Protein AF-A0A4Q9Q1R9-F1 (afdb_monomer_lite)

Organism: NCBI:txid114155

InterPro domains:
  IPR029063 S-adenosyl-L-methionine-dependent methyltransferase superfamily [G3DSA:3.40.50.150] (1-69)

Sequence (69 aa):
WEALPPNTIFVDVGSAQGSVALHVLRHVYAKNPTFKTFCQDLEGPIQSARLFWQDGLPEALADGRVELQ

Structure (mmCIF, N/CA/C/O backbone):
data_AF-A0A4Q9Q1R9-F1
#
_entry.id   AF-A0A4Q9Q1R9-F1
#
loop_
_atom_site.group_PDB
_atom_site.id
_atom_site.type_symbol
_atom_site.label_atom_id
_atom_site.label_alt_id
_atom_site.label_comp_id
_atom_site.label_asym_id
_atom_site.label_entity_id
_atom_site.label_seq_id
_atom_site.pdbx_PDB_ins_code
_atom_site.Cartn_x
_atom_site.Cartn_y
_atom_site.Cartn_z
_atom_site.occupancy
_atom_site.B_iso_or_equiv
_atom_site.auth_seq_id
_atom_site.auth_comp_id
_atom_site.auth_asym_id
_atom_site.auth_atom_id
_atom_site.pdbx_PDB_model_num
ATOM 1 N N . TRP A 1 1 ? 9.031 8.383 -7.486 1.00 81.38 1 TRP A N 1
ATOM 2 C CA . TRP A 1 1 ? 9.029 7.038 -6.878 1.00 81.38 1 TRP A CA 1
ATOM 3 C C . TRP A 1 1 ? 9.712 5.980 -7.748 1.00 81.38 1 TRP A C 1
ATOM 5 O O . TRP A 1 1 ? 10.280 5.049 -7.203 1.00 81.38 1 TRP A O 1
ATOM 15 N N . GLU A 1 2 ? 9.729 6.121 -9.078 1.00 83.50 2 GLU A N 1
ATOM 16 C CA . GLU A 1 2 ? 10.291 5.106 -9.995 1.00 83.50 2 GLU A CA 1
ATOM 17 C C . GLU A 1 2 ? 11.817 4.955 -9.937 1.00 83.50 2 GLU A C 1
ATOM 19 O O . GLU A 1 2 ? 12.328 3.866 -10.153 1.00 83.50 2 GLU A O 1
ATOM 24 N N . ALA A 1 3 ? 12.541 6.026 -9.605 1.00 89.50 3 ALA A N 1
ATOM 25 C CA . ALA A 1 3 ? 13.997 5.997 -9.462 1.00 89.50 3 ALA A CA 1
ATOM 26 C C . ALA A 1 3 ? 14.474 5.468 -8.093 1.00 89.50 3 ALA A C 1
ATOM 28 O O . ALA A 1 3 ? 15.670 5.496 -7.810 1.00 89.50 3 ALA A O 1
ATOM 29 N N . LEU A 1 4 ? 13.554 5.043 -7.216 1.00 90.75 4 LEU A N 1
ATOM 30 C CA . LEU A 1 4 ? 13.928 4.486 -5.920 1.00 90.75 4 LEU A CA 1
ATOM 31 C C . LEU A 1 4 ? 14.614 3.127 -6.106 1.00 90.75 4 LEU A C 1
ATOM 33 O O . LEU A 1 4 ? 14.194 2.351 -6.969 1.00 90.75 4 LEU A O 1
ATOM 37 N N . PRO A 1 5 ? 15.619 2.803 -5.276 1.00 93.62 5 PRO A N 1
ATOM 38 C CA . PRO A 1 5 ? 16.242 1.491 -5.306 1.00 93.62 5 PRO A CA 1
ATOM 39 C C . PRO A 1 5 ? 15.218 0.355 -5.125 1.00 93.62 5 PRO A C 1
ATOM 41 O O . PRO A 1 5 ? 14.204 0.5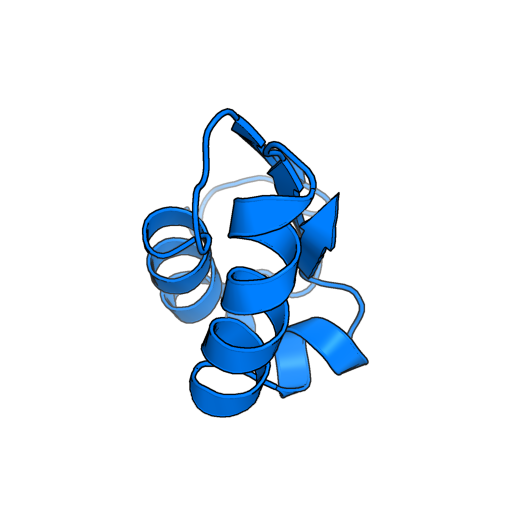31 -4.432 1.00 93.62 5 PRO A O 1
ATOM 44 N N . PRO A 1 6 ? 15.477 -0.833 -5.696 1.00 91.62 6 PRO A N 1
ATOM 45 C CA . PRO A 1 6 ? 14.726 -2.039 -5.369 1.00 91.62 6 PRO A CA 1
ATOM 46 C C . PRO A 1 6 ? 14.695 -2.286 -3.856 1.00 91.62 6 PRO A C 1
ATOM 48 O O . PRO A 1 6 ? 15.631 -1.925 -3.144 1.00 91.62 6 PRO A O 1
ATOM 51 N N . ASN A 1 7 ? 13.640 -2.941 -3.373 1.00 95.19 7 ASN A N 1
ATOM 52 C CA . ASN A 1 7 ? 13.412 -3.247 -1.954 1.00 95.19 7 ASN A CA 1
ATOM 53 C C . ASN A 1 7 ? 13.251 -2.006 -1.058 1.00 95.19 7 ASN A C 1
ATOM 55 O O . ASN A 1 7 ? 13.390 -2.102 0.161 1.00 95.19 7 ASN A O 1
ATOM 59 N N . THR A 1 8 ? 12.952 -0.841 -1.639 1.00 95.75 8 THR A N 1
ATOM 60 C CA . THR A 1 8 ? 12.573 0.336 -0.852 1.00 95.75 8 THR A CA 1
ATOM 61 C C . THR A 1 8 ? 11.270 0.064 -0.100 1.00 95.75 8 THR A C 1
ATOM 63 O O . THR A 1 8 ? 10.306 -0.455 -0.669 1.00 95.75 8 THR A O 1
ATOM 66 N N . ILE A 1 9 ? 11.244 0.464 1.169 1.00 96.44 9 ILE A N 1
ATOM 67 C CA . ILE A 1 9 ? 10.063 0.431 2.026 1.00 96.44 9 ILE A CA 1
ATOM 68 C C . ILE A 1 9 ? 9.619 1.870 2.284 1.00 96.44 9 ILE A C 1
ATOM 70 O O . ILE A 1 9 ? 10.413 2.697 2.732 1.00 96.44 9 ILE A O 1
ATOM 74 N N . PHE A 1 10 ? 8.351 2.160 2.010 1.00 96.25 10 PHE A N 1
ATOM 75 C CA . PHE A 1 10 ? 7.692 3.398 2.408 1.00 96.25 10 PHE A CA 1
ATOM 76 C C . PHE A 1 10 ? 6.831 3.144 3.649 1.00 96.25 10 PHE A C 1
ATOM 78 O O . PHE A 1 10 ? 6.098 2.162 3.705 1.00 96.25 10 PHE A O 1
ATOM 85 N N . VAL A 1 11 ? 6.934 4.007 4.655 1.00 97.56 11 VAL A N 1
ATOM 86 C CA . VAL A 1 11 ? 6.123 3.920 5.874 1.00 97.56 11 VAL A CA 1
ATOM 87 C C . VAL A 1 11 ? 5.288 5.190 5.971 1.00 97.56 11 VAL A C 1
ATOM 89 O O . VAL A 1 11 ? 5.839 6.288 6.032 1.00 97.56 11 VAL A O 1
ATOM 92 N N . ASP A 1 12 ? 3.971 5.022 5.949 1.00 97.19 12 ASP A N 1
ATOM 93 C CA . ASP A 1 12 ? 2.969 6.080 6.046 1.00 97.19 12 ASP A CA 1
ATOM 94 C C . ASP A 1 12 ? 2.380 6.055 7.466 1.00 97.19 12 ASP A C 1
ATOM 96 O O . ASP A 1 12 ? 1.682 5.109 7.834 1.00 97.19 12 ASP A O 1
ATOM 100 N N . VAL A 1 13 ? 2.731 7.046 8.291 1.00 97.38 13 VAL A N 1
ATOM 101 C CA . VAL A 1 13 ? 2.382 7.110 9.722 1.00 97.38 13 VAL A CA 1
ATOM 102 C C . VAL A 1 13 ? 1.233 8.088 9.927 1.00 97.38 13 VAL A C 1
ATOM 104 O O . VAL A 1 13 ? 1.328 9.241 9.512 1.00 97.38 13 VAL A O 1
ATOM 107 N N . GLY A 1 14 ? 0.171 7.651 10.607 1.00 96.81 14 GLY A N 1
ATOM 108 C CA . GLY A 1 14 ? -1.084 8.407 10.635 1.00 96.81 14 GLY A CA 1
ATOM 109 C C . GLY A 1 14 ? -1.784 8.343 9.277 1.00 96.81 14 GLY A C 1
ATOM 110 O O . GLY A 1 14 ? -2.323 9.339 8.792 1.00 96.81 14 GLY A O 1
ATOM 111 N N . SER A 1 15 ? -1.688 7.180 8.629 1.00 96.75 15 SER A N 1
ATOM 112 C CA . SER A 1 15 ? -2.102 6.976 7.239 1.00 96.75 15 SER A CA 1
ATOM 113 C C . SER A 1 15 ? -3.619 7.013 7.030 1.00 96.75 15 SER A C 1
ATOM 115 O O . SER A 1 15 ? -4.087 7.092 5.890 1.00 96.75 15 SER A O 1
ATOM 117 N N . ALA A 1 16 ? -4.403 6.956 8.107 1.00 95.81 16 ALA A N 1
ATOM 118 C CA . ALA A 1 16 ? -5.832 6.700 8.109 1.00 95.81 16 ALA A CA 1
ATOM 119 C C . ALA A 1 16 ? -6.170 5.460 7.262 1.00 95.81 16 ALA A C 1
ATOM 121 O O . ALA A 1 16 ? -5.907 4.334 7.667 1.00 95.81 16 ALA A O 1
ATOM 122 N N . GLN A 1 17 ? -6.721 5.661 6.062 1.00 95.88 17 GLN A N 1
ATOM 123 C CA . GLN A 1 17 ? -7.020 4.580 5.116 1.00 95.88 17 GLN A CA 1
ATOM 124 C C . GLN A 1 17 ? -5.885 4.291 4.110 1.00 95.88 17 GLN A C 1
ATOM 126 O O . GLN A 1 17 ? -6.013 3.402 3.275 1.00 95.88 17 GLN A O 1
ATOM 131 N N . GLY A 1 18 ? -4.782 5.043 4.147 1.00 96.69 18 GLY A N 1
ATOM 132 C CA . GLY A 1 18 ? -3.622 4.866 3.267 1.00 96.69 18 GLY A CA 1
ATOM 133 C C . GLY A 1 18 ? -3.818 5.400 1.846 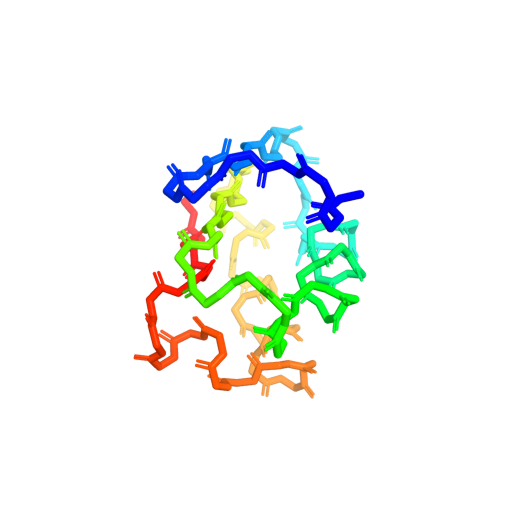1.00 96.69 18 GLY A C 1
ATOM 134 O O . GLY A 1 18 ? -3.293 4.832 0.892 1.00 96.69 18 GLY A O 1
ATOM 135 N N . SER A 1 19 ? -4.579 6.484 1.662 1.00 97.06 19 SER A N 1
ATOM 136 C CA . SER A 1 19 ? -4.869 7.042 0.328 1.00 97.06 19 SER A CA 1
ATOM 137 C C . SER A 1 19 ? -3.621 7.546 -0.407 1.00 97.06 19 SER A C 1
ATOM 139 O O . SER A 1 19 ? -3.508 7.372 -1.624 1.00 97.06 19 SER A O 1
ATOM 141 N N . VAL A 1 20 ? -2.663 8.127 0.322 1.00 97.06 20 VAL A N 1
ATOM 142 C CA . VAL A 1 20 ? -1.375 8.572 -0.230 1.00 97.06 20 VAL A CA 1
ATOM 143 C C . VAL A 1 20 ? -0.539 7.366 -0.643 1.00 97.06 20 VAL A C 1
ATOM 145 O O . VAL A 1 20 ? -0.100 7.292 -1.792 1.00 97.06 20 VAL A O 1
ATOM 148 N N . ALA A 1 21 ? -0.380 6.388 0.250 1.00 97.31 21 ALA A N 1
ATOM 149 C CA . ALA A 1 21 ? 0.311 5.140 -0.049 1.00 97.31 21 ALA A CA 1
ATOM 150 C C . ALA A 1 21 ? -0.299 4.399 -1.252 1.00 97.31 21 ALA A C 1
ATOM 152 O O . ALA A 1 21 ? 0.444 3.945 -2.122 1.00 97.31 21 ALA A O 1
ATOM 153 N N . LEU A 1 22 ? -1.629 4.357 -1.379 1.00 97.62 22 LEU A N 1
ATOM 154 C CA . LEU A 1 22 ? -2.308 3.778 -2.541 1.00 97.62 22 LEU A CA 1
ATOM 155 C C . LEU A 1 22 ? -1.966 4.525 -3.836 1.00 97.62 22 LEU A C 1
ATOM 157 O O . LEU A 1 22 ? -1.652 3.896 -4.849 1.00 97.62 22 LEU A O 1
ATOM 161 N N . HIS A 1 23 ? -2.013 5.861 -3.820 1.00 97.06 23 HIS A N 1
ATOM 162 C CA . HIS A 1 23 ? -1.659 6.679 -4.982 1.00 97.06 23 HIS A CA 1
ATOM 163 C C . HIS A 1 23 ? -0.219 6.414 -5.439 1.00 97.06 23 HIS A C 1
ATOM 165 O O . HIS A 1 23 ? 0.033 6.182 -6.624 1.00 97.06 23 HIS A O 1
ATOM 171 N N . VAL A 1 24 ? 0.716 6.394 -4.487 1.00 95.94 24 VAL A N 1
ATOM 172 C CA . VAL A 1 24 ? 2.127 6.095 -4.737 1.00 95.94 24 VAL A CA 1
ATOM 173 C C . VAL A 1 24 ? 2.291 4.693 -5.310 1.00 95.94 24 VAL A C 1
ATOM 175 O O . VAL A 1 24 ? 2.918 4.528 -6.359 1.00 95.94 24 VAL A O 1
ATOM 178 N N . LEU A 1 25 ? 1.711 3.689 -4.647 1.00 95.94 25 LEU A N 1
ATOM 179 C CA . LEU A 1 25 ? 1.905 2.290 -4.997 1.00 95.94 25 LEU A CA 1
ATOM 180 C C . LEU A 1 25 ? 1.332 1.976 -6.382 1.00 95.94 25 LEU A C 1
ATOM 182 O O . LEU A 1 25 ? 2.012 1.319 -7.165 1.00 95.94 25 LEU A O 1
ATOM 186 N N . ARG A 1 26 ? 0.163 2.526 -6.743 1.00 95.88 26 ARG A N 1
ATOM 187 C CA . ARG A 1 26 ? -0.398 2.420 -8.105 1.00 95.88 26 ARG A CA 1
ATOM 188 C C . ARG A 1 26 ? 0.558 2.950 -9.172 1.00 95.88 26 ARG A C 1
ATOM 190 O O . ARG A 1 26 ? 0.687 2.351 -10.235 1.00 95.88 26 ARG A O 1
ATOM 197 N N . HIS A 1 27 ? 1.242 4.057 -8.892 1.00 94.31 27 HIS A N 1
ATOM 198 C CA . HIS A 1 27 ? 2.149 4.676 -9.855 1.00 94.31 27 HIS A CA 1
ATOM 199 C C . HIS A 1 27 ? 3.423 3.850 -10.085 1.00 94.31 27 HIS A C 1
ATOM 201 O O . HIS A 1 27 ? 3.947 3.813 -11.198 1.00 94.31 27 HIS A O 1
ATOM 207 N N . VAL A 1 28 ? 3.914 3.159 -9.051 1.00 94.69 28 VAL A N 1
ATOM 208 C CA . VAL A 1 28 ? 5.143 2.351 -9.144 1.00 94.69 28 VAL A CA 1
ATOM 209 C C . VAL A 1 28 ? 4.917 0.855 -9.282 1.00 94.69 28 VAL A C 1
ATOM 211 O O . VAL A 1 28 ? 5.898 0.132 -9.450 1.00 94.69 28 VAL A O 1
ATOM 214 N N . TYR A 1 29 ? 3.671 0.379 -9.247 1.00 94.56 29 TYR A N 1
ATOM 215 C CA . TYR A 1 29 ? 3.359 -1.045 -9.126 1.00 94.56 29 TYR A CA 1
ATOM 216 C C . TYR A 1 29 ? 4.091 -1.893 -10.169 1.00 94.56 29 TYR A C 1
ATOM 218 O O . TYR A 1 29 ? 4.873 -2.775 -9.821 1.00 94.56 29 TYR A O 1
ATOM 226 N N . ALA A 1 30 ? 3.914 -1.562 -11.448 1.00 93.94 30 ALA A N 1
ATOM 227 C CA . ALA A 1 30 ? 4.525 -2.292 -12.556 1.00 93.94 30 ALA A CA 1
ATOM 228 C C . ALA A 1 30 ? 6.031 -2.017 -12.719 1.00 93.94 30 ALA A C 1
ATOM 230 O O . ALA A 1 30 ? 6.739 -2.802 -13.341 1.00 93.94 30 ALA A O 1
ATOM 231 N N . LYS A 1 31 ? 6.525 -0.891 -12.193 1.00 94.00 31 LYS A N 1
ATOM 232 C CA . LYS A 1 31 ? 7.878 -0.384 -12.472 1.00 94.00 31 LYS A CA 1
ATOM 233 C C . LYS A 1 31 ? 8.897 -0.780 -11.411 1.00 94.00 31 LYS A C 1
ATOM 235 O O . LYS A 1 31 ? 10.075 -0.921 -11.715 1.00 94.00 31 LYS A O 1
ATOM 240 N N . ASN A 1 32 ? 8.451 -0.957 -10.172 1.00 95.06 32 ASN A N 1
ATOM 241 C CA . ASN A 1 32 ? 9.291 -1.373 -9.060 1.00 95.06 32 ASN A CA 1
ATOM 242 C C . ASN A 1 32 ? 8.567 -2.476 -8.270 1.00 95.06 32 ASN A C 1
ATOM 244 O O . ASN A 1 32 ? 7.883 -2.166 -7.295 1.00 95.06 32 ASN A O 1
ATOM 248 N N . PRO A 1 33 ? 8.668 -3.754 -8.685 1.00 94.12 33 PRO A N 1
ATOM 249 C CA . PRO A 1 33 ? 7.898 -4.857 -8.098 1.00 94.12 33 PRO A CA 1
ATOM 250 C C . PRO A 1 33 ? 8.281 -5.169 -6.646 1.00 94.12 33 PRO A C 1
ATOM 252 O O . PRO A 1 33 ? 7.523 -5.821 -5.938 1.00 94.12 33 PRO A O 1
ATOM 255 N N . THR A 1 34 ? 9.436 -4.687 -6.184 1.00 95.75 34 THR A N 1
ATOM 256 C CA . THR A 1 34 ? 9.927 -4.904 -4.818 1.00 95.75 34 THR A CA 1
ATOM 257 C C . THR A 1 34 ? 9.636 -3.736 -3.878 1.00 95.75 34 THR A C 1
ATOM 259 O O . THR A 1 34 ? 9.947 -3.822 -2.692 1.00 95.75 34 THR A O 1
ATOM 262 N N . PHE A 1 35 ? 9.027 -2.653 -4.374 1.00 96.62 35 PHE A N 1
ATOM 263 C CA . PHE A 1 35 ? 8.577 -1.553 -3.528 1.00 96.62 35 PHE A CA 1
ATOM 264 C C . PHE A 1 35 ? 7.397 -1.996 -2.659 1.00 96.62 35 PHE A C 1
ATOM 266 O O . PHE A 1 35 ? 6.389 -2.489 -3.188 1.00 96.62 35 PHE A O 1
ATOM 273 N N . LYS A 1 36 ? 7.523 -1.770 -1.348 1.00 96.88 36 LYS A N 1
ATOM 274 C CA . LYS A 1 36 ? 6.512 -2.092 -0.335 1.00 96.88 36 LYS A CA 1
ATOM 275 C C . LYS A 1 36 ? 6.105 -0.856 0.451 1.00 96.88 36 LYS A C 1
ATOM 277 O O . LYS A 1 36 ? 6.909 0.060 0.626 1.00 96.88 36 LYS A O 1
ATOM 282 N N . THR A 1 37 ? 4.884 -0.870 0.968 1.00 97.56 37 THR A N 1
ATOM 283 C CA . THR A 1 37 ? 4.380 0.170 1.858 1.00 97.56 37 THR A CA 1
ATOM 284 C C . THR A 1 37 ? 3.818 -0.416 3.150 1.00 97.56 37 THR A C 1
ATOM 286 O O . THR A 1 37 ? 3.169 -1.458 3.128 1.00 97.56 37 THR A O 1
ATOM 289 N N . PHE A 1 38 ? 4.040 0.272 4.264 1.00 97.81 38 PHE A N 1
ATOM 290 C CA . PHE A 1 38 ? 3.365 0.027 5.537 1.00 97.81 38 PHE A CA 1
ATOM 291 C C . PHE A 1 38 ? 2.484 1.231 5.838 1.00 97.81 38 PHE A C 1
ATOM 293 O O . PHE A 1 38 ? 2.978 2.358 5.863 1.00 97.81 38 PHE A O 1
ATOM 300 N N . CYS A 1 39 ? 1.195 0.999 6.043 1.00 97.88 39 CYS A N 1
ATOM 301 C CA . CYS A 1 39 ? 0.254 2.010 6.501 1.00 97.88 39 CYS A CA 1
ATOM 302 C C . CYS A 1 39 ? 0.009 1.771 7.984 1.00 97.88 39 CYS A C 1
ATOM 304 O O . CYS A 1 39 ? -0.532 0.728 8.350 1.00 97.88 39 CYS A O 1
ATOM 306 N N . GLN A 1 40 ? 0.455 2.718 8.805 1.00 97.75 40 GLN A N 1
ATOM 307 C CA . GLN A 1 40 ? 0.364 2.652 10.255 1.00 97.75 40 GLN A CA 1
ATOM 308 C C . GLN A 1 40 ? -0.665 3.652 10.764 1.00 97.75 40 GLN A C 1
ATOM 310 O O . GLN A 1 40 ? -0.598 4.844 10.435 1.00 97.75 40 GLN A O 1
ATOM 315 N N . ASP A 1 41 ? -1.611 3.173 11.562 1.00 97.56 41 ASP A N 1
ATOM 316 C CA . ASP A 1 41 ? -2.580 4.014 12.259 1.00 97.56 41 ASP A CA 1
ATOM 317 C C . ASP A 1 41 ? -3.138 3.304 13.506 1.00 97.56 41 ASP A C 1
ATOM 319 O O . ASP A 1 41 ? -2.711 2.219 13.886 1.00 97.56 41 ASP A O 1
ATOM 323 N N . LEU A 1 42 ? -4.085 3.939 14.188 1.00 95.81 42 LEU A N 1
ATOM 324 C CA . LEU A 1 42 ? -4.855 3.315 15.250 1.00 95.81 42 LEU A CA 1
ATOM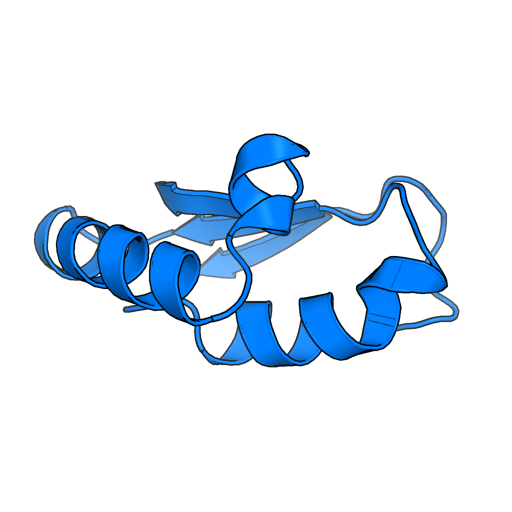 325 C C . LEU A 1 42 ? -5.776 2.224 14.682 1.00 95.81 42 LEU A C 1
ATOM 327 O O . LEU A 1 42 ? -6.167 2.230 13.514 1.00 95.81 42 LEU A O 1
ATOM 331 N N . GLU A 1 43 ? -6.208 1.317 15.556 1.00 89.88 43 GLU A N 1
ATOM 332 C CA . GLU A 1 43 ? -6.998 0.143 15.170 1.00 89.88 43 GLU A CA 1
ATOM 333 C C . GLU A 1 43 ? -8.293 0.490 14.410 1.00 89.88 43 GLU A C 1
ATOM 335 O O . GLU A 1 43 ? -8.663 -0.207 13.466 1.00 89.88 43 GLU A O 1
ATOM 340 N N . GLY A 1 44 ? -8.958 1.596 14.767 1.00 91.25 44 GLY A N 1
ATOM 341 C CA . GLY A 1 44 ? -10.172 2.060 14.086 1.00 91.25 44 GLY A CA 1
ATOM 342 C C . GLY A 1 44 ? -9.945 2.356 12.593 1.00 91.25 44 GLY A C 1
ATOM 343 O O . GLY A 1 44 ? -10.557 1.698 11.748 1.00 91.25 44 GLY A O 1
ATOM 344 N N . PRO A 1 45 ? -9.069 3.313 12.239 1.00 92.69 45 PRO A N 1
ATOM 345 C CA . PRO A 1 45 ? -8.716 3.594 10.845 1.00 92.69 45 PRO A CA 1
ATOM 346 C C . PRO A 1 45 ? -8.159 2.395 10.061 1.00 92.69 45 PRO A C 1
ATOM 348 O O . PRO A 1 45 ? -8.459 2.249 8.878 1.00 92.69 45 PRO A O 1
ATOM 351 N N . ILE A 1 46 ? -7.425 1.480 10.700 1.00 93.00 46 ILE A N 1
ATOM 352 C CA . ILE A 1 46 ? -6.900 0.286 10.016 1.00 93.00 46 ILE A CA 1
ATOM 353 C C . ILE A 1 46 ? -8.010 -0.660 9.539 1.00 93.00 46 ILE A C 1
ATOM 355 O O . ILE A 1 46 ? -7.884 -1.289 8.483 1.00 93.00 46 ILE A O 1
ATOM 359 N N . GLN A 1 47 ? -9.134 -0.747 10.255 1.00 91.44 47 GLN A N 1
ATOM 360 C CA . GLN A 1 47 ? -10.278 -1.542 9.801 1.00 91.44 47 GLN A CA 1
ATOM 361 C C . GLN A 1 47 ? -10.894 -0.977 8.514 1.00 91.44 47 GLN A C 1
ATOM 363 O O . GLN A 1 47 ? -11.171 -1.741 7.586 1.00 91.44 47 GLN A O 1
ATOM 368 N N . SER A 1 48 ? -11.061 0.347 8.416 1.00 92.69 48 SER A N 1
ATOM 369 C CA . SER A 1 48 ? -11.569 0.979 7.191 1.00 92.69 48 SER A CA 1
ATOM 370 C C . SER A 1 48 ? -10.541 0.951 6.055 1.00 92.69 48 SER A C 1
ATOM 372 O O . SER A 1 48 ? -10.927 0.776 4.897 1.00 92.69 48 SER A O 1
ATOM 374 N N . ALA A 1 49 ? -9.242 1.010 6.371 1.00 95.88 49 ALA A N 1
ATOM 375 C CA . ALA A 1 49 ? -8.167 0.843 5.397 1.00 95.88 49 ALA A CA 1
ATOM 376 C C . ALA A 1 49 ? -8.274 -0.501 4.660 1.00 95.88 49 ALA A C 1
ATOM 378 O O . ALA A 1 49 ? -8.152 -0.544 3.439 1.00 95.88 49 ALA A O 1
ATOM 379 N N . ARG A 1 50 ? -8.568 -1.607 5.359 1.00 94.44 50 ARG A N 1
ATOM 380 C CA . ARG A 1 50 ? -8.686 -2.933 4.716 1.00 94.44 50 ARG A CA 1
ATOM 381 C C . ARG A 1 50 ? -9.720 -2.946 3.592 1.00 94.44 50 ARG A C 1
ATOM 383 O O . ARG A 1 50 ? -9.417 -3.453 2.516 1.00 94.44 50 ARG A O 1
ATOM 390 N N . LEU A 1 51 ? -10.895 -2.360 3.820 1.00 95.19 51 LEU A N 1
ATOM 391 C CA . LEU A 1 51 ? -11.942 -2.246 2.799 1.00 95.19 51 LEU A CA 1
ATOM 392 C C . LEU A 1 51 ? -1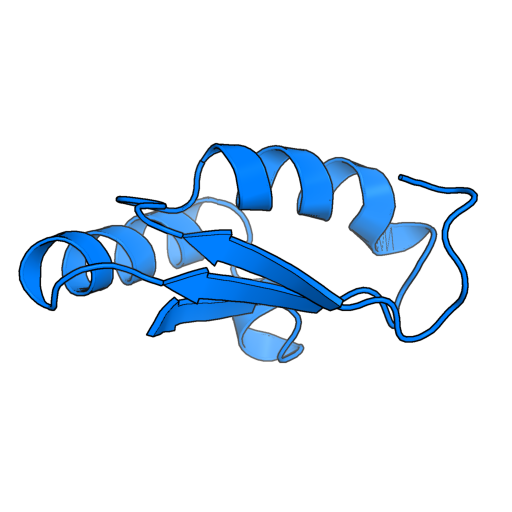1.500 -1.322 1.657 1.00 95.19 51 LEU A C 1
ATOM 394 O O . LEU A 1 51 ? -11.582 -1.693 0.491 1.00 95.19 51 LEU A O 1
ATOM 398 N N . PHE A 1 52 ? -10.934 -0.159 1.993 1.00 97.25 52 PHE A N 1
ATOM 399 C CA . PHE A 1 52 ? -10.425 0.798 1.009 1.00 97.25 52 PHE A CA 1
ATOM 400 C C . PHE A 1 52 ? -9.380 0.181 0.061 1.00 97.25 52 PHE A C 1
ATOM 402 O O . PHE A 1 52 ? -9.403 0.426 -1.145 1.00 97.25 52 PHE A O 1
ATOM 409 N N . TRP A 1 53 ? -8.474 -0.644 0.588 1.00 97.50 53 TRP A N 1
ATOM 410 C CA . TRP A 1 53 ? -7.440 -1.311 -0.202 1.00 97.50 53 TRP A CA 1
ATOM 411 C C . TRP A 1 53 ? -7.964 -2.508 -0.998 1.00 97.50 53 TRP A C 1
ATOM 413 O O . TRP A 1 53 ? -7.494 -2.723 -2.114 1.00 97.50 53 TRP A O 1
ATOM 423 N N . GLN A 1 54 ? -8.947 -3.247 -0.474 1.00 96.81 54 GLN A N 1
ATOM 424 C CA . GLN A 1 54 ? -9.631 -4.306 -1.227 1.00 96.81 54 GLN A CA 1
ATOM 425 C C . GLN A 1 54 ? -10.342 -3.752 -2.469 1.00 96.81 54 GLN A C 1
ATOM 427 O O . GLN A 1 54 ? -10.284 -4.378 -3.524 1.00 96.81 54 GLN A O 1
ATOM 432 N N . ASP A 1 55 ? -10.934 -2.560 -2.373 1.00 96.94 55 ASP A N 1
ATOM 433 C CA . ASP A 1 55 ? -11.595 -1.903 -3.506 1.00 96.94 55 ASP A CA 1
ATOM 434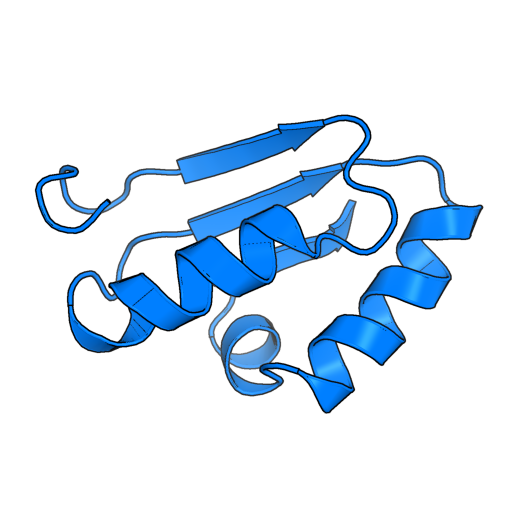 C C . ASP A 1 55 ? -10.598 -1.189 -4.438 1.00 96.94 55 ASP A C 1
ATOM 436 O O . ASP A 1 55 ? -10.813 -1.074 -5.646 1.00 96.94 55 ASP A O 1
ATOM 440 N N . GLY A 1 56 ? -9.507 -0.661 -3.878 1.00 96.62 56 GLY A N 1
ATOM 441 C CA . GLY A 1 56 ? -8.559 0.182 -4.598 1.00 96.62 56 GLY A CA 1
ATOM 442 C C . GLY A 1 56 ? -7.463 -0.577 -5.348 1.00 96.62 56 GLY A C 1
ATOM 443 O O . GLY A 1 56 ? -7.128 -0.210 -6.478 1.00 96.62 56 GLY A O 1
ATOM 444 N N . LEU A 1 57 ? -6.837 -1.564 -4.712 1.00 97.00 57 LEU A N 1
ATOM 445 C CA . LEU A 1 57 ? -5.708 -2.309 -5.276 1.00 97.00 57 LEU A CA 1
ATOM 446 C C . LEU A 1 57 ? -5.558 -3.656 -4.546 1.00 97.00 57 LEU A C 1
ATOM 448 O O . LEU A 1 57 ? -4.598 -3.839 -3.787 1.00 97.00 57 LEU A O 1
ATOM 452 N N . PRO A 1 58 ? -6.519 -4.583 -4.714 1.00 97.25 58 PRO A N 1
ATOM 453 C CA . PRO A 1 58 ? -6.548 -5.845 -3.975 1.00 97.25 58 PRO A CA 1
ATOM 454 C C . PRO A 1 58 ? -5.299 -6.706 -4.205 1.00 97.25 58 PRO A C 1
ATOM 456 O O . PRO A 1 58 ? -4.858 -7.411 -3.298 1.00 97.25 58 PRO A O 1
ATOM 459 N N . GLU A 1 59 ? -4.679 -6.620 -5.382 1.00 97.25 59 GLU A N 1
ATOM 460 C CA . GLU A 1 59 ? -3.431 -7.311 -5.696 1.00 97.25 59 GLU A CA 1
ATOM 461 C C . GLU A 1 59 ? -2.273 -6.874 -4.794 1.00 97.25 59 GLU A C 1
ATOM 463 O O . GLU A 1 59 ? -1.437 -7.698 -4.448 1.00 97.25 59 GLU A O 1
ATOM 468 N N . ALA A 1 60 ? -2.247 -5.626 -4.312 1.00 97.06 60 ALA A N 1
ATOM 469 C CA . ALA A 1 60 ? -1.189 -5.176 -3.412 1.00 97.06 60 ALA A CA 1
ATOM 470 C C . ALA A 1 60 ? -1.243 -5.884 -2.055 1.00 97.06 60 ALA A C 1
ATOM 472 O O . ALA A 1 60 ? -0.200 -6.095 -1.432 1.00 97.06 60 ALA A O 1
ATOM 473 N N . LEU A 1 61 ? -2.450 -6.238 -1.599 1.00 96.25 61 LEU A N 1
ATOM 474 C CA . LEU A 1 61 ? -2.651 -7.035 -0.390 1.00 96.25 61 LEU A CA 1
ATOM 475 C C . LEU A 1 61 ? -2.212 -8.484 -0.635 1.00 96.25 61 LEU A C 1
ATOM 477 O O . LEU A 1 61 ? -1.502 -9.052 0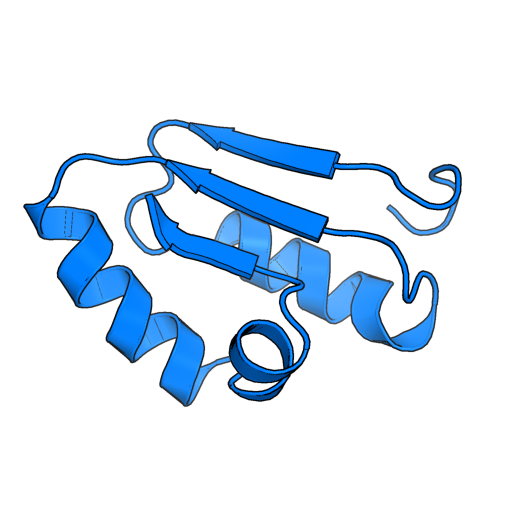.191 1.00 96.25 61 LEU A O 1
ATOM 481 N N . ALA A 1 62 ? -2.593 -9.062 -1.779 1.00 96.19 62 ALA A N 1
ATOM 482 C CA . ALA A 1 62 ? -2.226 -10.429 -2.151 1.00 96.19 62 ALA A CA 1
ATOM 483 C C . ALA A 1 62 ? -0.708 -10.601 -2.345 1.00 96.19 62 ALA A C 1
ATOM 485 O O . ALA A 1 62 ? -0.126 -11.574 -1.869 1.00 96.19 62 ALA A O 1
ATOM 486 N N . ASP A 1 63 ? -0.061 -9.623 -2.977 1.00 96.88 63 ASP A N 1
ATOM 487 C CA . ASP A 1 63 ? 1.372 -9.622 -3.276 1.00 96.88 63 ASP A CA 1
ATOM 488 C C . ASP A 1 63 ? 2.230 -9.210 -2.061 1.00 96.88 63 ASP A C 1
ATOM 490 O O . ASP A 1 63 ? 3.461 -9.168 -2.146 1.00 96.88 63 ASP A O 1
ATOM 494 N N . GLY A 1 64 ? 1.611 -8.868 -0.921 1.00 96.62 64 GLY A N 1
ATOM 495 C CA . GLY A 1 64 ? 2.322 -8.403 0.276 1.00 96.62 64 GLY A CA 1
ATOM 496 C C . GLY A 1 64 ? 3.096 -7.101 0.044 1.00 96.62 64 GLY A C 1
ATOM 497 O O . GLY A 1 64 ? 4.188 -6.900 0.588 1.00 96.62 64 GLY A O 1
ATOM 498 N N . ARG A 1 65 ? 2.561 -6.237 -0.824 1.00 96.88 65 ARG A N 1
ATOM 499 C CA . ARG A 1 65 ? 3.129 -4.930 -1.181 1.00 96.88 65 ARG A CA 1
ATOM 500 C C . ARG A 1 65 ? 2.555 -3.782 -0.369 1.00 96.88 65 ARG A C 1
ATOM 502 O O . ARG A 1 65 ? 3.158 -2.710 -0.347 1.00 96.88 65 ARG A O 1
ATOM 509 N N . VAL A 1 66 ? 1.439 -4.018 0.310 1.00 97.75 66 VAL A N 1
ATOM 510 C CA . VAL A 1 66 ? 0.937 -3.177 1.392 1.00 97.75 66 VAL A CA 1
ATOM 511 C C . VAL A 1 66 ? 0.732 -4.017 2.645 1.00 97.75 66 VAL A C 1
ATOM 513 O O . VAL A 1 66 ? 0.197 -5.122 2.583 1.00 97.75 66 VAL A O 1
ATOM 516 N N . GLU A 1 67 ? 1.132 -3.469 3.785 1.00 97.50 67 GLU A N 1
ATOM 517 C CA . GLU A 1 67 ? 0.776 -3.982 5.100 1.00 97.50 67 GLU A CA 1
ATOM 518 C C . GLU A 1 67 ? 0.038 -2.897 5.888 1.00 97.50 67 GLU A C 1
ATOM 520 O O . GLU A 1 67 ? 0.424 -1.728 5.861 1.00 97.50 67 GLU A O 1
ATOM 525 N N . LEU A 1 68 ? -1.051 -3.287 6.551 1.00 96.62 68 LEU A N 1
ATOM 526 C CA . LEU A 1 68 ? -1.922 -2.400 7.321 1.00 96.62 68 LEU A CA 1
ATOM 527 C C . LEU A 1 68 ? -1.762 -2.758 8.803 1.00 96.62 68 LEU A C 1
ATOM 529 O O . LEU A 1 68 ? -2.150 -3.870 9.190 1.00 96.62 68 LEU A O 1
ATOM 533 N N . GLN A 1 69 ? -1.167 -1.852 9.582 1.00 92.00 69 GLN A N 1
ATOM 534 C CA . GLN A 1 69 ? -0.777 -2.049 10.984 1.00 92.00 69 GLN A CA 1
ATOM 535 C C . GLN A 1 69 ? -1.412 -1.019 11.910 1.00 92.00 69 GLN A C 1
ATOM 537 O O . GLN A 1 69 ? -1.298 0.191 11.614 1.00 92.00 69 GLN A O 1
#

pLDDT: mean 95.26, std 3.02, range [81.38, 97.88]

Radius of gyration: 11.1 Å; chains: 1; bounding box: 28×19×28 Å

Foldseek 3Di:
DLPDDAQDEAEAAQCLLVPVVLVVCVVCVVRHVRAAYEYDDDPVSLVVNVVVCCVRPVVCVVSRRYHRD

Secondary structure (DSSP, 8-state):
-TTSPTT-EEEEET-TTTHHHHHHHHHHTTT-TT-EEEEE--HHHHHHHHHHHHHH-HHHHHTT-EEE-